Protein AF-A0A3N9UTS9-F1 (afdb_monomer_lite)

F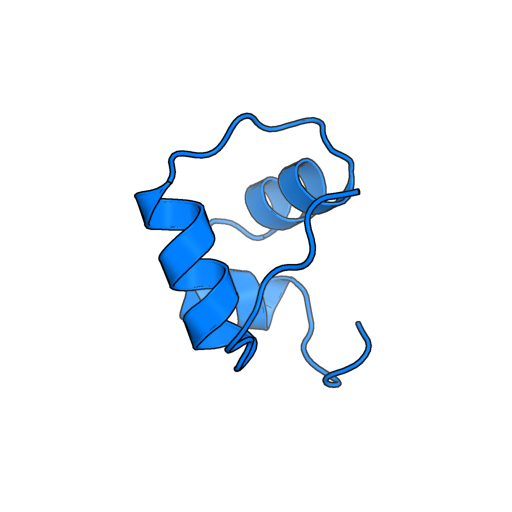oldseek 3Di:
DVVPDDLCQLCVQLVHDSVQSVCVVVVNDDDDPVSVVSSCVSVVNDDDDDD

Radius of gyration: 10.6 Å; chains: 1; bounding box: 21×21×27 Å

pLDDT: mean 92.49, std 7.87, range [57.41, 98.0]

Secondary structure (DSSP, 8-state):
-TTS--HHHHHHHTT--HHHHHHHHTT-S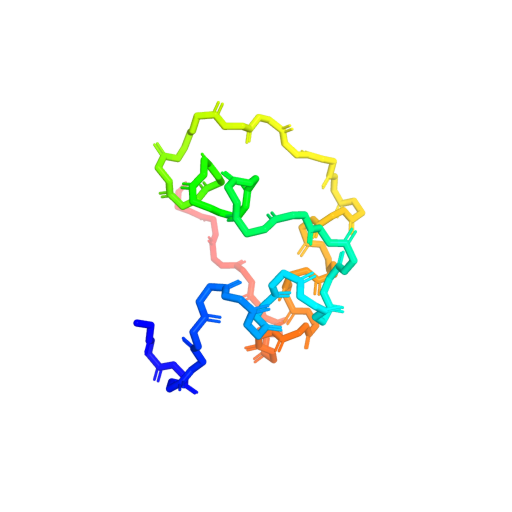---HHHHHHHHHHTT-------

Structure (mmCIF, N/CA/C/O backbone):
data_AF-A0A3N9UTS9-F1
#
_entry.id   AF-A0A3N9UTS9-F1
#
loop_
_atom_site.group_PDB
_atom_site.id
_atom_site.type_symbol
_atom_site.label_atom_id
_atom_site.label_alt_id
_atom_site.label_comp_id
_atom_site.label_asym_id
_atom_site.label_entity_id
_atom_site.label_seq_id
_atom_site.pdbx_PDB_ins_code
_atom_site.Cartn_x
_atom_site.Cartn_y
_atom_site.Cartn_z
_atom_site.occupancy
_atom_site.B_iso_or_equiv
_atom_site.auth_seq_id
_atom_site.auth_comp_id
_atom_site.auth_asym_id
_atom_site.auth_atom_id
_atom_site.pdbx_PDB_model_num
ATOM 1 N N . MET A 1 1 ? -10.096 8.408 -2.857 1.00 57.41 1 MET A N 1
ATOM 2 C CA . MET A 1 1 ? -9.993 6.950 -2.641 1.00 57.41 1 MET A CA 1
ATOM 3 C C . MET A 1 1 ? -11.369 6.396 -2.354 1.00 57.41 1 MET A C 1
ATOM 5 O O . MET A 1 1 ? -12.070 6.948 -1.516 1.00 57.41 1 MET A O 1
ATOM 9 N N . GLU A 1 2 ? -11.733 5.313 -3.025 1.00 65.62 2 GLU A N 1
ATOM 10 C CA . GLU A 1 2 ? -13.076 4.717 -2.985 1.00 65.62 2 GLU A CA 1
ATOM 11 C C . GLU A 1 2 ? -13.441 4.084 -1.631 1.00 65.62 2 GLU A C 1
ATOM 13 O O . GLU A 1 2 ? -14.615 3.910 -1.332 1.00 65.62 2 GLU A O 1
ATOM 18 N N . LYS A 1 3 ? -12.456 3.816 -0.760 1.00 75.00 3 LYS A N 1
ATOM 19 C CA . LYS A 1 3 ? -12.672 3.282 0.600 1.00 75.00 3 LYS A CA 1
ATOM 20 C C . LYS A 1 3 ? -12.656 4.335 1.719 1.00 75.00 3 LYS A C 1
ATOM 22 O O . LYS A 1 3 ? -12.532 3.981 2.885 1.00 75.00 3 LYS A O 1
ATOM 27 N N . GLY A 1 4 ? -12.709 5.631 1.391 1.00 84.62 4 GLY A N 1
ATOM 28 C CA . GLY A 1 4 ? -12.715 6.714 2.391 1.00 84.62 4 GLY A CA 1
ATOM 29 C C . GLY A 1 4 ? -11.405 6.899 3.178 1.00 84.62 4 GLY A C 1
ATOM 30 O O . GLY A 1 4 ? -11.347 7.718 4.091 1.00 84.62 4 GLY A O 1
ATOM 31 N N . LEU A 1 5 ? -10.342 6.169 2.827 1.00 89.12 5 LEU A N 1
ATOM 32 C CA . LEU A 1 5 ? -9.015 6.315 3.423 1.00 89.12 5 LEU A CA 1
ATOM 33 C C . LEU A 1 5 ? -8.244 7.470 2.771 1.00 89.12 5 LEU A C 1
ATOM 35 O O . LEU A 1 5 ? -8.281 7.669 1.558 1.00 89.12 5 LEU A O 1
ATOM 39 N N . SER A 1 6 ? -7.498 8.220 3.576 1.00 94.38 6 SER A N 1
ATOM 40 C CA . SER A 1 6 ? -6.503 9.180 3.096 1.00 94.38 6 SER A CA 1
ATOM 41 C C . SER A 1 6 ? -5.176 8.489 2.774 1.00 94.38 6 SER A C 1
ATOM 43 O O . SER A 1 6 ? -4.848 7.446 3.343 1.00 94.38 6 SER A O 1
ATOM 45 N N . GLN A 1 7 ? -4.339 9.117 1.940 1.00 94.69 7 GLN A N 1
ATOM 46 C CA . GLN A 1 7 ? -3.006 8.581 1.630 1.00 94.69 7 GLN A CA 1
ATOM 47 C C . GLN A 1 7 ? -2.144 8.429 2.890 1.00 94.69 7 GLN A C 1
ATOM 49 O O . GLN A 1 7 ? -1.345 7.502 2.977 1.00 94.69 7 GLN A O 1
ATOM 54 N N . LYS A 1 8 ? -2.330 9.293 3.900 1.00 95.69 8 LYS A N 1
ATOM 55 C CA . LYS A 1 8 ? -1.654 9.166 5.200 1.00 95.69 8 LYS A CA 1
ATOM 56 C C . LYS A 1 8 ? -2.075 7.895 5.941 1.00 95.69 8 LYS A C 1
ATOM 58 O O . LYS A 1 8 ? -1.215 7.209 6.483 1.00 95.69 8 LYS A O 1
ATOM 63 N N . GLN A 1 9 ? -3.368 7.569 5.944 1.00 95.19 9 GLN A N 1
ATOM 64 C CA . GLN A 1 9 ? -3.879 6.352 6.585 1.00 95.19 9 GLN A CA 1
ATOM 65 C C . GLN A 1 9 ? -3.396 5.091 5.864 1.00 95.19 9 GLN A C 1
ATOM 67 O O . GLN A 1 9 ? -2.956 4.153 6.524 1.00 95.19 9 GLN A O 1
ATOM 72 N N . VAL A 1 10 ? -3.395 5.089 4.526 1.00 95.06 10 VAL A N 1
ATOM 73 C CA . VAL A 1 10 ? -2.827 3.979 3.745 1.00 95.06 10 VAL A CA 1
ATOM 74 C C . VAL A 1 10 ? -1.342 3.822 4.055 1.00 95.06 10 VAL A C 1
ATOM 76 O O . VAL A 1 10 ? -0.904 2.726 4.389 1.00 95.06 10 VAL A O 1
ATOM 79 N N . ALA A 1 11 ? -0.578 4.915 4.026 1.00 96.12 11 ALA A N 1
ATOM 80 C CA . ALA A 1 11 ? 0.854 4.899 4.304 1.00 96.12 11 ALA A CA 1
ATOM 81 C C . ALA A 1 11 ? 1.165 4.323 5.694 1.00 96.12 11 ALA A C 1
ATOM 83 O O . ALA A 1 11 ? 2.047 3.474 5.819 1.00 96.12 11 ALA A O 1
ATOM 84 N N . LEU A 1 12 ? 0.389 4.709 6.712 1.00 95.62 12 LEU A N 1
ATOM 85 C CA . LEU A 1 12 ? 0.482 4.140 8.055 1.00 95.62 12 LEU A CA 1
ATOM 86 C C . LEU A 1 12 ? 0.209 2.625 8.041 1.00 95.62 12 LEU A C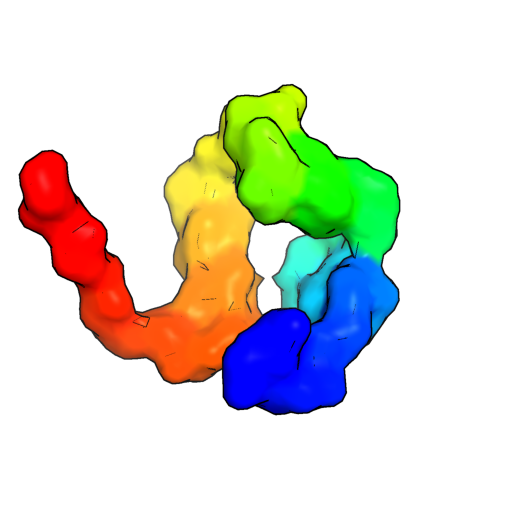 1
ATOM 88 O O . LEU A 1 12 ? 1.008 1.855 8.569 1.00 95.62 12 LEU A O 1
ATOM 92 N N . ALA A 1 13 ? -0.871 2.188 7.386 1.00 93.88 13 ALA A N 1
ATOM 93 C CA . ALA A 1 13 ? -1.264 0.779 7.316 1.00 93.88 13 ALA A CA 1
ATOM 94 C C . ALA A 1 13 ? -0.227 -0.103 6.595 1.00 93.88 13 ALA A C 1
ATOM 96 O O . ALA A 1 13 ? -0.021 -1.261 6.962 1.00 93.88 13 ALA A O 1
ATOM 97 N N . VAL A 1 14 ? 0.465 0.443 5.590 1.00 94.69 14 VAL A N 1
ATOM 98 C CA . VAL A 1 14 ? 1.485 -0.285 4.820 1.00 94.69 14 VAL A CA 1
ATOM 99 C C . VAL A 1 14 ? 2.921 0.097 5.175 1.00 94.69 14 VAL A C 1
ATOM 101 O O . VAL A 1 14 ? 3.845 -0.280 4.457 1.00 94.69 14 VAL A O 1
ATOM 104 N N . ASN A 1 15 ? 3.157 0.749 6.319 1.00 94.81 15 ASN A N 1
ATOM 105 C CA . ASN A 1 15 ? 4.485 1.195 6.767 1.00 94.81 15 ASN A CA 1
ATOM 106 C C . ASN A 1 15 ? 5.295 1.874 5.640 1.00 94.81 15 ASN A C 1
ATOM 108 O O . ASN A 1 15 ? 6.423 1.485 5.335 1.00 94.81 15 ASN A O 1
ATOM 112 N N . MET A 1 16 ? 4.670 2.831 4.963 1.00 95.44 16 MET A N 1
ATOM 113 C CA . MET A 1 16 ? 5.266 3.665 3.923 1.00 95.44 16 MET A CA 1
ATOM 114 C C . MET A 1 16 ? 5.170 5.133 4.331 1.00 95.44 16 MET A C 1
ATOM 116 O O . MET A 1 16 ? 4.394 5.509 5.207 1.00 95.44 16 MET A O 1
ATOM 120 N N . LYS A 1 17 ? 5.940 5.997 3.668 1.00 97.25 17 LYS A N 1
ATOM 121 C CA . LYS A 1 17 ? 5.732 7.443 3.772 1.00 97.25 17 LYS A CA 1
ATOM 122 C C . LYS A 1 17 ? 4.588 7.841 2.840 1.00 97.25 17 LYS A C 1
ATOM 124 O O . LYS A 1 17 ? 4.470 7.303 1.743 1.00 97.25 17 LYS A O 1
ATOM 129 N N . GLN A 1 18 ? 3.770 8.816 3.229 1.00 96.94 18 GLN A N 1
ATOM 130 C CA . GLN A 1 18 ? 2.671 9.287 2.376 1.00 96.94 18 GLN A CA 1
ATOM 131 C C . GLN A 1 18 ? 3.131 9.745 0.969 1.00 96.94 18 GLN A C 1
ATOM 133 O O . GLN A 1 18 ? 2.461 9.380 0.004 1.00 96.94 18 GLN A O 1
ATOM 138 N N . PRO A 1 19 ? 4.291 10.416 0.791 1.00 97.56 19 PRO A N 1
ATOM 139 C CA . PRO A 1 19 ? 4.806 10.725 -0.544 1.00 97.56 19 PRO A CA 1
ATOM 140 C C . PRO A 1 19 ? 5.136 9.490 -1.394 1.00 97.56 19 PRO A C 1
ATOM 142 O O . PRO A 1 19 ? 5.054 9.553 -2.618 1.00 97.56 19 PRO A O 1
ATOM 145 N N . ASP A 1 20 ? 5.504 8.361 -0.777 1.00 97.19 20 ASP A N 1
ATOM 146 C CA . ASP A 1 20 ? 5.704 7.111 -1.515 1.00 97.19 20 ASP A CA 1
ATOM 147 C C . ASP A 1 20 ? 4.374 6.543 -2.011 1.00 97.19 20 ASP A C 1
ATOM 149 O O . ASP A 1 20 ? 4.330 6.057 -3.134 1.00 97.19 20 ASP A O 1
ATOM 153 N N . VAL A 1 21 ? 3.301 6.642 -1.217 1.00 96.12 21 VAL A N 1
ATOM 154 C CA . VAL A 1 21 ? 1.947 6.241 -1.642 1.00 96.12 21 VAL A CA 1
ATOM 155 C C . VAL A 1 21 ? 1.485 7.082 -2.835 1.00 96.12 21 VAL A C 1
ATOM 157 O O . VAL A 1 21 ? 1.056 6.506 -3.828 1.00 96.12 21 VAL A O 1
ATOM 160 N N . SER A 1 22 ? 1.679 8.408 -2.800 1.00 97.00 22 SER A N 1
ATOM 161 C CA . SER A 1 22 ? 1.364 9.289 -3.944 1.00 97.00 22 SER A CA 1
ATOM 162 C C . SER A 1 22 ? 2.086 8.843 -5.217 1.00 97.00 22 SER A C 1
ATOM 164 O O . SER A 1 22 ? 1.477 8.690 -6.269 1.00 97.00 22 SER A O 1
ATOM 166 N N . LYS A 1 23 ? 3.387 8.536 -5.120 1.00 98.00 23 LYS A N 1
ATOM 167 C CA . LYS A 1 23 ? 4.161 8.069 -6.280 1.00 98.00 23 LYS A CA 1
ATOM 168 C C . LYS A 1 23 ? 3.698 6.708 -6.803 1.00 98.00 23 LYS A C 1
ATOM 170 O O . LYS A 1 23 ? 3.850 6.466 -7.994 1.00 98.00 23 LYS A O 1
ATOM 175 N N . VAL A 1 24 ? 3.190 5.817 -5.948 1.00 96.38 24 VAL A N 1
ATOM 176 C CA . VAL A 1 24 ? 2.600 4.540 -6.390 1.00 96.38 24 VAL A CA 1
ATOM 177 C C . VAL A 1 24 ? 1.321 4.793 -7.180 1.00 96.38 24 VAL A C 1
ATOM 179 O O . VAL A 1 24 ? 1.186 4.261 -8.275 1.00 96.38 24 VAL A O 1
ATOM 182 N N . GLU A 1 25 ? 0.425 5.637 -6.667 1.00 93.44 25 GLU A N 1
ATOM 183 C CA . GLU A 1 25 ? -0.837 5.989 -7.338 1.00 93.44 25 GLU A CA 1
ATOM 184 C C . GLU A 1 25 ? -0.607 6.686 -8.686 1.00 93.44 25 GLU A C 1
ATOM 186 O O . GLU A 1 25 ? -1.335 6.452 -9.643 1.00 93.44 25 GLU A O 1
ATOM 191 N N . GLU A 1 26 ? 0.450 7.493 -8.787 1.00 96.44 26 GLU A N 1
ATOM 192 C CA . GLU A 1 26 ? 0.868 8.150 -10.030 1.00 96.44 26 GLU A CA 1
ATOM 193 C C . GLU A 1 26 ? 1.626 7.218 -10.999 1.00 96.44 26 GLU A C 1
ATOM 195 O O . GLU A 1 26 ? 2.049 7.666 -12.064 1.00 96.44 26 GLU A O 1
ATOM 200 N N . GLY A 1 27 ? 1.884 5.956 -10.630 1.00 95.81 27 GLY A N 1
ATOM 201 C CA . GLY A 1 27 ? 2.681 5.020 -11.435 1.00 95.81 27 GLY A CA 1
ATOM 202 C C . GLY A 1 27 ? 4.182 5.346 -11.499 1.00 95.81 27 GLY A C 1
ATOM 203 O O . GLY A 1 27 ? 4.908 4.807 -12.329 1.00 95.81 27 GLY A O 1
ATOM 204 N N . LYS A 1 28 ? 4.682 6.224 -10.621 1.00 97.81 28 LYS A N 1
ATOM 205 C CA . LYS A 1 28 ? 6.070 6.730 -10.596 1.00 97.81 28 LYS A CA 1
ATOM 206 C C . LYS A 1 28 ? 6.996 5.982 -9.635 1.00 97.81 28 LYS A C 1
ATOM 208 O O . LYS A 1 28 ? 8.157 6.364 -9.475 1.00 97.81 28 LYS A O 1
ATOM 213 N N . LYS A 1 29 ? 6.507 4.949 -8.949 1.00 96.38 29 LYS A N 1
ATOM 214 C CA . LYS A 1 29 ? 7.307 4.123 -8.036 1.00 96.38 29 LYS A CA 1
ATOM 215 C C . LYS A 1 29 ? 7.141 2.649 -8.378 1.00 96.38 29 LYS A C 1
ATOM 217 O O . LYS A 1 29 ? 6.053 2.105 -8.236 1.00 96.38 29 LYS A O 1
ATOM 222 N N . ASN A 1 30 ? 8.244 1.999 -8.744 1.00 96.56 30 ASN A N 1
ATOM 223 C CA . ASN A 1 30 ? 8.287 0.544 -8.837 1.00 96.56 30 ASN A CA 1
ATOM 224 C C . ASN A 1 30 ? 8.232 -0.052 -7.419 1.00 96.56 30 ASN A C 1
ATOM 226 O O . ASN A 1 30 ? 9.033 0.319 -6.554 1.00 96.56 30 ASN A O 1
ATOM 230 N N . ILE A 1 31 ? 7.264 -0.932 -7.167 1.00 96.06 31 ILE A N 1
ATOM 231 C CA . ILE A 1 31 ? 7.054 -1.580 -5.871 1.00 96.06 31 ILE A CA 1
ATOM 232 C C . ILE A 1 31 ? 7.317 -3.074 -5.976 1.00 96.06 31 ILE A C 1
ATOM 234 O O . ILE A 1 31 ? 7.124 -3.695 -7.015 1.00 96.06 31 ILE A O 1
ATOM 238 N N . THR A 1 32 ? 7.733 -3.675 -4.866 1.00 96.25 32 THR A N 1
ATOM 239 C CA . THR A 1 32 ? 7.855 -5.129 -4.794 1.00 96.25 32 THR A CA 1
ATOM 240 C C . THR A 1 32 ? 6.472 -5.779 -4.751 1.00 96.25 32 THR A C 1
ATOM 242 O O . THR A 1 32 ? 5.505 -5.181 -4.267 1.00 96.25 32 THR A O 1
ATOM 245 N N . LEU A 1 33 ? 6.391 -7.050 -5.157 1.00 95.94 33 LEU A N 1
ATOM 246 C CA . LEU A 1 33 ? 5.184 -7.865 -4.986 1.00 95.94 33 LEU A CA 1
ATOM 247 C C . LEU A 1 33 ? 4.724 -7.903 -3.517 1.00 95.94 33 LEU A C 1
ATOM 249 O O . LEU A 1 33 ? 3.533 -7.851 -3.229 1.00 95.94 33 LEU A O 1
ATOM 253 N N . PHE A 1 34 ? 5.668 -7.927 -2.572 1.00 95.75 34 PHE A N 1
ATOM 254 C CA . PHE A 1 34 ? 5.359 -7.878 -1.144 1.00 95.75 34 PHE A CA 1
ATOM 255 C C . PHE A 1 34 ? 4.642 -6.580 -0.747 1.00 95.75 34 PHE A C 1
ATOM 257 O O . PHE A 1 34 ? 3.655 -6.618 -0.012 1.00 95.75 34 PHE A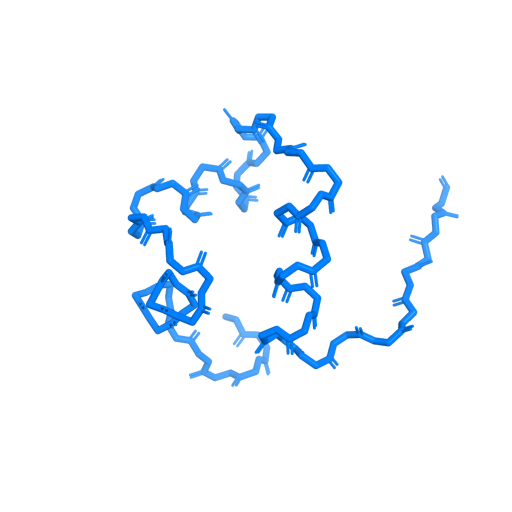 O 1
ATOM 264 N N . THR A 1 35 ? 5.091 -5.430 -1.257 1.00 96.06 35 THR A N 1
ATOM 265 C CA . THR A 1 35 ? 4.415 -4.145 -1.034 1.00 96.06 35 THR A CA 1
ATOM 266 C C . THR A 1 35 ? 3.027 -4.125 -1.670 1.00 96.06 35 THR A C 1
ATOM 268 O O . THR A 1 35 ? 2.087 -3.667 -1.022 1.00 96.06 35 THR A O 1
ATOM 271 N N . LEU A 1 36 ? 2.868 -4.681 -2.876 1.00 95.69 36 LEU A N 1
ATOM 272 C CA . LEU A 1 36 ? 1.557 -4.824 -3.517 1.00 95.69 36 LEU A CA 1
ATOM 273 C C . LEU A 1 36 ? 0.596 -5.648 -2.647 1.00 95.69 36 LEU A C 1
ATOM 275 O O . LEU A 1 36 ? -0.505 -5.195 -2.356 1.00 95.69 36 LEU A O 1
ATOM 279 N N . ILE A 1 37 ? 1.033 -6.799 -2.130 1.00 95.44 37 ILE A N 1
ATOM 280 C CA . ILE A 1 37 ? 0.221 -7.638 -1.232 1.00 95.44 37 ILE A CA 1
ATOM 281 C C . ILE A 1 37 ? -0.202 -6.869 0.029 1.00 95.44 37 ILE A C 1
ATOM 283 O O . ILE A 1 37 ? -1.333 -7.012 0.495 1.00 95.44 37 ILE A O 1
ATOM 287 N N . ARG A 1 38 ? 0.682 -6.043 0.603 1.00 95.25 38 ARG A N 1
ATOM 288 C CA . ARG A 1 38 ? 0.352 -5.217 1.778 1.00 95.25 38 ARG A CA 1
ATOM 289 C C . ARG A 1 38 ? -0.687 -4.149 1.453 1.00 95.25 38 ARG A C 1
ATOM 291 O O . ARG A 1 38 ? -1.593 -3.952 2.257 1.00 95.25 38 ARG A O 1
ATOM 298 N N . LEU A 1 39 ? -0.578 -3.510 0.288 1.00 95.06 39 LEU A N 1
ATOM 299 C CA . LEU A 1 39 ? -1.580 -2.567 -0.210 1.00 95.06 39 LEU A CA 1
ATOM 300 C C . LEU A 1 39 ? -2.929 -3.263 -0.402 1.00 95.06 39 LEU A C 1
ATOM 302 O O . LEU A 1 39 ? -3.924 -2.779 0.125 1.00 95.06 39 LEU A O 1
ATOM 306 N N . CYS A 1 40 ? -2.959 -4.436 -1.041 1.00 94.56 40 CYS A N 1
ATOM 307 C CA . CYS A 1 40 ? -4.186 -5.215 -1.201 1.00 94.56 40 CYS A CA 1
ATOM 308 C C . 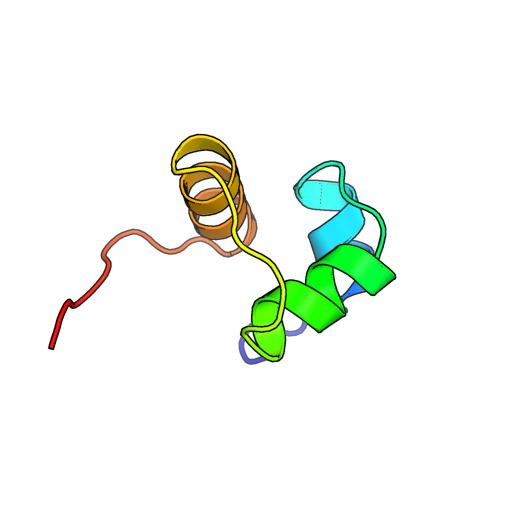CYS A 1 40 ? -4.830 -5.551 0.148 1.00 94.56 40 CYS A C 1
ATOM 310 O O . CYS A 1 40 ? -6.028 -5.360 0.313 1.00 94.56 40 CYS A O 1
ATOM 312 N N . LYS A 1 41 ? -4.047 -5.982 1.144 1.00 93.81 41 LYS A N 1
ATOM 313 C CA . LYS A 1 41 ? -4.561 -6.259 2.496 1.00 93.81 41 LYS A CA 1
ATOM 314 C C . LYS A 1 41 ? -5.109 -5.007 3.181 1.00 93.81 41 LYS A C 1
ATOM 316 O O . LYS A 1 41 ? -6.207 -5.051 3.723 1.00 93.81 41 LYS A O 1
ATOM 321 N N . ALA A 1 42 ? -4.365 -3.901 3.153 1.00 92.88 42 ALA A N 1
ATOM 322 C CA . ALA A 1 42 ? -4.777 -2.642 3.779 1.00 92.88 42 ALA A CA 1
ATOM 323 C C . ALA A 1 42 ? -6.033 -2.045 3.129 1.00 92.88 42 ALA A C 1
ATOM 325 O O . ALA A 1 42 ? -6.827 -1.385 3.794 1.00 92.88 42 ALA A O 1
ATOM 326 N N . LEU A 1 43 ? -6.209 -2.292 1.832 1.00 92.19 43 LEU A N 1
ATOM 327 C CA . LEU A 1 43 ? -7.355 -1.852 1.053 1.00 92.19 43 LEU A CA 1
ATOM 328 C C . LEU A 1 43 ? -8.432 -2.930 0.933 1.00 92.19 43 LEU A C 1
ATOM 330 O O . LEU A 1 43 ? -9.361 -2.716 0.172 1.00 92.19 43 LEU A O 1
ATOM 334 N N . ASP A 1 44 ? -8.344 -4.064 1.637 1.00 92.69 44 ASP A N 1
ATOM 335 C CA . ASP A 1 44 ? -9.278 -5.199 1.531 1.00 92.69 44 ASP A CA 1
ATOM 336 C C . ASP A 1 44 ? -9.642 -5.542 0.065 1.00 92.69 44 ASP A C 1
ATOM 338 O O . ASP A 1 44 ? -10.802 -5.530 -0.350 1.00 92.69 44 ASP A O 1
ATOM 342 N N . ILE A 1 45 ? -8.605 -5.754 -0.750 1.00 93.25 45 ILE A N 1
ATOM 343 C CA . ILE A 1 45 ? -8.672 -6.206 -2.143 1.00 93.25 45 ILE A CA 1
ATOM 344 C C . ILE A 1 45 ? -8.316 -7.693 -2.161 1.00 93.25 45 ILE A C 1
ATOM 346 O O . ILE A 1 45 ? -7.225 -8.082 -1.738 1.00 93.25 45 ILE A O 1
ATOM 350 N N . LYS A 1 46 ? -9.240 -8.524 -2.652 1.00 92.94 46 LYS A N 1
ATOM 351 C CA . LYS A 1 46 ? -9.117 -9.995 -2.633 1.00 92.94 46 LYS A CA 1
ATOM 352 C C . LYS A 1 46 ? -8.748 -10.602 -3.983 1.00 92.94 46 LYS A C 1
ATOM 354 O O . LYS A 1 46 ? -8.230 -11.712 -4.018 1.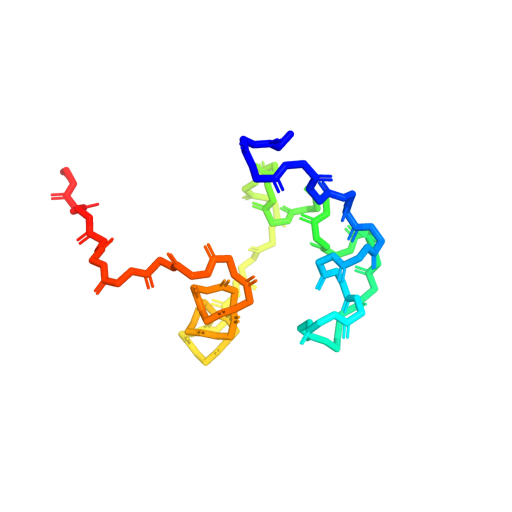00 92.94 46 LYS A O 1
ATOM 359 N N . GLN A 1 47 ? -9.028 -9.896 -5.072 1.00 92.81 47 GLN A N 1
ATOM 360 C CA . GLN A 1 47 ? -8.751 -10.331 -6.437 1.00 92.81 47 GLN A CA 1
ATOM 361 C C . GLN A 1 47 ? -8.209 -9.143 -7.224 1.00 92.81 47 GLN A C 1
ATOM 363 O O . GLN A 1 47 ? -8.626 -8.007 -6.999 1.00 92.81 47 GLN A O 1
ATOM 368 N N . ILE A 1 48 ? -7.247 -9.418 -8.098 1.00 90.44 48 ILE A N 1
ATOM 369 C CA . ILE A 1 48 ? -6.674 -8.442 -9.019 1.00 90.44 48 ILE A CA 1
ATOM 370 C C . ILE A 1 48 ? -7.006 -8.951 -10.413 1.00 90.44 48 ILE A C 1
ATOM 372 O O . ILE A 1 48 ? -6.620 -10.065 -10.766 1.00 90.44 48 ILE A O 1
ATOM 376 N N . GLU A 1 49 ? -7.724 -8.145 -11.181 1.00 89.56 49 GLU A N 1
ATOM 377 C CA . GLU A 1 49 ? -7.930 -8.397 -12.601 1.00 89.56 49 GLU A CA 1
ATOM 378 C C . GLU A 1 49 ? -6.712 -7.877 -13.364 1.00 89.56 49 GLU A C 1
ATOM 380 O O . GLU A 1 49 ? -6.239 -6.765 -13.119 1.00 89.56 49 GLU A O 1
ATOM 385 N N . ILE A 1 50 ? -6.176 -8.709 -14.253 1.00 85.94 50 ILE A N 1
ATOM 386 C CA . ILE A 1 50 ? -5.108 -8.325 -15.172 1.00 85.94 50 ILE A CA 1
ATOM 387 C C . ILE A 1 50 ? -5.746 -8.269 -16.556 1.00 85.94 50 ILE A C 1
ATOM 389 O O . ILE A 1 50 ? -6.276 -9.282 -17.017 1.00 85.94 50 ILE A O 1
ATOM 393 N N . SER A 1 51 ? -5.748 -7.080 -17.155 1.00 74.25 51 SER A N 1
ATOM 394 C CA . SER A 1 51 ? -6.230 -6.818 -18.513 1.00 74.25 51 SER A CA 1
ATOM 395 C C . SER A 1 51 ? -5.162 -7.026 -19.579 1.00 74.25 51 SER A C 1
ATOM 397 O O . SER A 1 51 ? -3.953 -6.961 -19.253 1.00 74.25 51 SER A O 1
#

Sequence (51 aa):
MEKGLSQKQVALAVNMKQPDVSKVEEGKKNITLFTLIRLCKALDIKQIEIS